Protein AF-A0A935BKN6-F1 (afdb_monomer_lite)

Foldseek 3Di:
DDLVVVLVVLVVVLVVLVVVLVVLVVCVVVVVDDPVVSVVVNVVSVVVNVVSVVVNVVSVCVVVVVPPPPPDDDDD

Secondary structure (DSSP, 8-state):
--HHHHHHHHHHHHHHHHHHHHHHHHHHHTTSS-HHHHHHHHHHHHHHHHHHHHHHHHHHHHHH--S---------

pLDDT: mean 85.54, std 15.58, range [43.84, 96.31]

Structure (mmCIF, N/CA/C/O backbone):
data_AF-A0A935BKN6-F1
#
_entry.id   AF-A0A935BKN6-F1
#
loop_
_atom_site.gro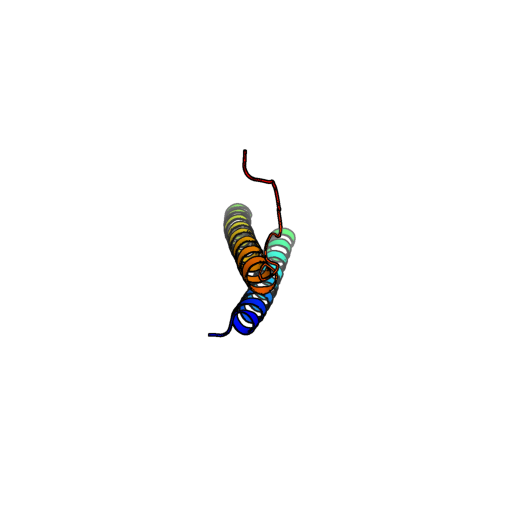up_PDB
_atom_site.id
_atom_site.type_symbol
_atom_site.label_atom_id
_atom_site.label_alt_id
_atom_site.label_comp_id
_atom_site.label_asym_id
_atom_site.label_entity_id
_atom_site.label_seq_id
_atom_site.pdbx_PDB_ins_code
_atom_site.Cartn_x
_atom_site.Cartn_y
_atom_site.Cartn_z
_atom_site.occupancy
_atom_site.B_iso_or_equiv
_atom_site.auth_seq_id
_atom_site.auth_comp_id
_atom_site.auth_asym_id
_atom_site.auth_atom_id
_atom_site.pdbx_PDB_model_num
ATOM 1 N N . MET A 1 1 ? 23.600 -5.791 -11.502 1.00 61.59 1 MET A N 1
ATOM 2 C CA . MET A 1 1 ? 22.231 -6.329 -11.356 1.00 61.59 1 MET A CA 1
ATOM 3 C C . MET A 1 1 ? 21.542 -6.171 -12.700 1.00 61.59 1 MET A C 1
ATOM 5 O O . MET A 1 1 ? 21.712 -5.123 -13.306 1.00 61.59 1 MET A O 1
ATOM 9 N N . SER A 1 2 ? 20.868 -7.204 -13.205 1.00 82.88 2 SER A N 1
ATOM 10 C CA . SER A 1 2 ? 20.119 -7.114 -14.468 1.00 82.88 2 SER A CA 1
ATOM 11 C C . SER A 1 2 ? 18.751 -6.480 -14.214 1.00 82.88 2 SER A C 1
ATOM 13 O O . SER A 1 2 ? 18.123 -6.808 -13.210 1.00 82.88 2 SER A O 1
ATOM 15 N N . THR A 1 3 ? 18.260 -5.640 -15.130 1.00 84.44 3 THR A N 1
ATOM 16 C CA . THR A 1 3 ? 16.940 -4.983 -15.025 1.00 84.44 3 THR A CA 1
ATOM 17 C C . THR A 1 3 ? 15.815 -5.984 -14.745 1.00 84.44 3 THR A C 1
ATOM 19 O O . THR A 1 3 ? 14.954 -5.737 -13.913 1.00 84.44 3 THR A O 1
ATOM 22 N N . GLU A 1 4 ? 15.873 -7.168 -15.354 1.00 86.88 4 GLU A N 1
ATOM 23 C CA . GLU A 1 4 ? 14.893 -8.243 -15.161 1.00 86.88 4 GLU A CA 1
ATOM 24 C C . GLU A 1 4 ? 14.897 -8.841 -13.744 1.00 86.88 4 GLU A C 1
ATOM 26 O O . GLU A 1 4 ? 13.859 -9.241 -13.217 1.00 86.88 4 GLU A O 1
ATOM 31 N N . LEU A 1 5 ? 16.057 -8.858 -13.083 1.00 90.00 5 LEU A N 1
ATOM 32 C CA . LEU A 1 5 ? 16.172 -9.282 -11.689 1.00 90.00 5 LEU A CA 1
ATOM 33 C C . LEU A 1 5 ? 15.607 -8.210 -10.745 1.00 90.00 5 LEU A C 1
ATOM 35 O O . LEU A 1 5 ? 14.918 -8.546 -9.786 1.00 90.00 5 LEU A O 1
ATOM 39 N N . GLU A 1 6 ? 15.836 -6.926 -11.036 1.00 90.88 6 GLU A N 1
ATOM 40 C CA . GLU A 1 6 ? 15.241 -5.821 -10.270 1.00 90.88 6 GLU A CA 1
ATOM 41 C C . GLU A 1 6 ? 13.716 -5.760 -10.420 1.00 90.88 6 GLU A C 1
ATOM 43 O O . GLU A 1 6 ? 13.015 -5.493 -9.444 1.00 90.88 6 GLU A O 1
ATOM 48 N N . ILE A 1 7 ? 13.187 -6.059 -11.611 1.00 91.31 7 ILE A N 1
ATOM 49 C CA . ILE A 1 7 ? 11.744 -6.180 -11.860 1.00 91.31 7 ILE A CA 1
ATOM 50 C C . ILE A 1 7 ? 11.148 -7.292 -10.987 1.00 91.31 7 ILE A C 1
ATOM 52 O O . ILE A 1 7 ? 10.179 -7.045 -10.270 1.00 91.31 7 ILE A O 1
ATOM 56 N N . GLN A 1 8 ? 11.750 -8.487 -10.981 1.00 92.94 8 GLN A N 1
ATOM 57 C CA . GLN A 1 8 ? 11.279 -9.615 -10.165 1.00 92.94 8 GLN A CA 1
ATOM 58 C C . GLN A 1 8 ? 11.349 -9.322 -8.661 1.00 92.94 8 GLN A C 1
ATOM 60 O O . GLN A 1 8 ? 10.403 -9.610 -7.928 1.00 92.94 8 GLN A O 1
ATOM 65 N N . GLN A 1 9 ? 12.434 -8.700 -8.194 1.00 93.69 9 GLN A N 1
ATOM 66 C CA . GLN A 1 9 ? 12.563 -8.281 -6.795 1.00 93.69 9 GLN A CA 1
ATOM 67 C C . GLN A 1 9 ? 11.505 -7.240 -6.414 1.00 93.69 9 GLN A C 1
ATOM 69 O O . GLN A 1 9 ? 10.904 -7.335 -5.345 1.00 93.69 9 GLN A O 1
ATOM 74 N N . THR A 1 10 ? 11.240 -6.275 -7.297 1.00 93.25 10 THR A N 1
ATOM 75 C CA . THR A 1 10 ? 10.215 -5.249 -7.062 1.00 93.25 10 THR A CA 1
ATOM 76 C C . THR A 1 10 ? 8.820 -5.874 -7.020 1.00 93.25 10 THR A C 1
ATOM 78 O O . THR A 1 10 ? 8.051 -5.553 -6.121 1.00 93.25 10 THR A O 1
ATOM 81 N N . GLN A 1 11 ? 8.504 -6.825 -7.906 1.00 93.19 11 GLN A N 1
ATOM 82 C CA . GLN A 1 11 ? 7.233 -7.563 -7.861 1.00 93.19 11 GLN A CA 1
ATOM 83 C C . GLN A 1 11 ? 7.057 -8.354 -6.563 1.00 93.19 11 GLN A C 1
ATOM 85 O O . GLN A 1 11 ? 6.002 -8.266 -5.934 1.00 93.19 11 GLN A O 1
ATOM 90 N N . ALA A 1 12 ? 8.086 -9.092 -6.136 1.00 95.06 12 ALA A N 1
ATOM 91 C CA . ALA A 1 12 ? 8.043 -9.833 -4.878 1.00 95.06 12 ALA A CA 1
ATOM 92 C C . ALA A 1 12 ? 7.799 -8.893 -3.689 1.00 95.06 12 ALA A C 1
ATOM 94 O O . ALA A 1 12 ? 6.984 -9.187 -2.813 1.00 95.06 12 ALA A O 1
ATOM 95 N N . ARG A 1 13 ? 8.445 -7.720 -3.696 1.00 94.62 13 ARG A N 1
ATOM 96 C CA . ARG A 1 13 ? 8.254 -6.711 -2.657 1.00 94.62 13 ARG A CA 1
ATOM 97 C C . ARG A 1 13 ? 6.847 -6.114 -2.673 1.00 94.62 13 ARG A C 1
ATOM 99 O O . ARG A 1 13 ? 6.256 -5.963 -1.611 1.00 94.62 13 ARG A O 1
ATOM 106 N N . ILE A 1 14 ? 6.283 -5.827 -3.848 1.00 94.19 14 ILE A N 1
ATOM 107 C CA . ILE A 1 14 ? 4.893 -5.359 -3.978 1.00 94.19 14 ILE A CA 1
ATOM 108 C C . ILE A 1 14 ? 3.926 -6.380 -3.365 1.00 94.19 14 ILE A C 1
ATOM 110 O O . ILE A 1 14 ? 3.052 -5.996 -2.590 1.00 94.19 14 ILE A O 1
ATOM 114 N N . ALA A 1 15 ? 4.101 -7.673 -3.658 1.00 95.38 15 ALA A N 1
ATOM 115 C CA . ALA A 1 15 ? 3.252 -8.729 -3.108 1.00 95.38 15 ALA A CA 1
ATOM 116 C C . ALA A 1 15 ? 3.342 -8.817 -1.572 1.00 95.38 15 ALA A C 1
ATOM 118 O O . ALA A 1 15 ? 2.317 -8.916 -0.898 1.00 95.38 15 ALA A O 1
ATOM 119 N N . GLU A 1 16 ? 4.550 -8.723 -1.010 1.00 96.31 16 GLU A N 1
ATOM 120 C CA . GLU A 1 16 ? 4.775 -8.718 0.442 1.00 96.31 16 GLU A CA 1
ATOM 121 C C . GLU A 1 16 ? 4.092 -7.523 1.125 1.00 96.31 16 GLU A C 1
ATOM 123 O O . GLU A 1 16 ? 3.372 -7.680 2.115 1.00 96.31 16 GLU A O 1
ATOM 128 N N . VAL A 1 17 ? 4.273 -6.322 0.571 1.00 95.19 17 VAL A N 1
ATOM 129 C CA . VAL A 1 17 ? 3.690 -5.090 1.116 1.00 95.19 17 VAL A CA 1
ATOM 130 C C . VAL A 1 17 ? 2.161 -5.113 0.991 1.00 95.19 17 VAL A C 1
ATOM 132 O O . VAL A 1 17 ? 1.459 -4.701 1.918 1.00 95.19 17 VAL A O 1
ATOM 135 N N . PHE A 1 18 ? 1.620 -5.670 -0.097 1.00 94.62 18 PHE A N 1
ATOM 136 C CA . PHE A 1 18 ? 0.180 -5.862 -0.259 1.00 94.62 18 PHE A CA 1
ATOM 137 C C . PHE A 1 18 ? -0.391 -6.824 0.791 1.00 94.62 18 PHE A C 1
ATOM 139 O O . PHE A 1 18 ? -1.369 -6.487 1.457 1.00 94.62 18 PHE A O 1
ATOM 146 N N . ALA A 1 19 ? 0.254 -7.972 1.022 1.00 95.62 19 ALA A N 1
ATOM 147 C CA . ALA A 1 19 ? -0.163 -8.912 2.063 1.00 95.62 19 ALA A CA 1
ATOM 148 C C . ALA A 1 19 ? -0.150 -8.261 3.458 1.00 95.62 19 ALA A C 1
ATOM 150 O O . ALA A 1 19 ? -1.084 -8.435 4.245 1.00 95.62 19 ALA A O 1
ATOM 151 N N . ARG A 1 20 ? 0.866 -7.439 3.754 1.00 94.12 20 ARG A N 1
ATOM 152 C CA . ARG A 1 20 ? 0.932 -6.662 5.000 1.00 94.12 20 ARG A CA 1
ATOM 153 C C . ARG A 1 20 ? -0.226 -5.668 5.121 1.00 94.12 20 ARG A C 1
ATOM 155 O O . ARG A 1 20 ? -0.790 -5.524 6.206 1.00 94.12 20 ARG A O 1
ATOM 162 N N . ARG A 1 21 ? -0.606 -5.002 4.025 1.00 95.50 21 ARG A N 1
ATOM 163 C CA . ARG A 1 21 ? -1.777 -4.113 3.987 1.00 95.50 21 ARG A CA 1
ATOM 164 C C . ARG A 1 21 ? -3.045 -4.866 4.367 1.00 95.50 21 ARG A C 1
ATOM 166 O O . ARG A 1 21 ? -3.809 -4.388 5.200 1.00 95.50 21 ARG A O 1
ATOM 173 N N . GLU A 1 22 ? -3.263 -6.040 3.783 1.00 96.00 22 GLU A N 1
ATOM 174 C CA . GLU A 1 22 ? -4.447 -6.849 4.079 1.00 96.00 22 GLU A CA 1
ATOM 175 C C . GLU A 1 22 ? -4.473 -7.300 5.539 1.00 96.00 22 GLU A C 1
ATOM 177 O O . GLU A 1 22 ? -5.494 -7.148 6.207 1.00 96.00 22 GLU A O 1
ATOM 182 N N . GLN A 1 23 ? -3.336 -7.740 6.083 1.00 94.12 23 GLN A N 1
ATOM 183 C CA . GLN A 1 23 ? -3.224 -8.079 7.504 1.00 94.12 23 GLN A CA 1
ATOM 184 C C . GLN A 1 23 ? -3.570 -6.897 8.419 1.00 94.12 23 GLN A C 1
ATOM 186 O O . GLN A 1 23 ? -4.286 -7.078 9.402 1.00 94.12 23 GLN A O 1
ATOM 191 N N . LEU A 1 24 ? -3.117 -5.682 8.093 1.00 93.44 24 LEU A N 1
ATOM 192 C CA . LEU A 1 24 ? -3.464 -4.476 8.851 1.00 93.44 24 LEU A CA 1
ATOM 193 C C . LEU A 1 24 ? -4.961 -4.156 8.773 1.00 93.44 24 LEU A C 1
ATOM 195 O O . LEU A 1 24 ? -5.555 -3.794 9.788 1.00 93.44 24 LEU A O 1
ATOM 199 N N . LYS A 1 25 ? -5.588 -4.331 7.601 1.00 93.38 25 LYS A N 1
ATOM 200 C CA . LYS A 1 25 ? -7.042 -4.158 7.440 1.00 93.38 25 LYS A CA 1
ATOM 201 C C . LYS A 1 25 ? -7.813 -5.171 8.284 1.00 93.38 25 LYS A C 1
ATOM 203 O O . LYS A 1 25 ? -8.731 -4.776 8.994 1.00 93.38 25 LYS A O 1
ATOM 208 N N . HIS A 1 26 ? -7.401 -6.437 8.277 1.00 93.75 26 HIS A N 1
ATOM 209 C CA . HIS A 1 26 ? -7.999 -7.465 9.131 1.00 93.75 26 HIS A CA 1
ATOM 210 C C . HIS A 1 26 ? -7.782 -7.190 10.624 1.00 93.75 26 HIS A C 1
ATOM 212 O O . HIS A 1 26 ? -8.687 -7.400 11.424 1.00 93.75 26 HIS A O 1
ATOM 218 N N . ALA A 1 27 ? -6.608 -6.702 11.028 1.00 92.50 27 ALA A N 1
ATOM 219 C CA . ALA A 1 27 ? -6.335 -6.367 12.425 1.00 92.50 27 ALA A CA 1
ATOM 220 C C . ALA A 1 27 ? -7.162 -5.166 12.920 1.00 92.50 27 ALA A C 1
ATOM 222 O O . ALA A 1 27 ? -7.529 -5.124 14.094 1.00 92.50 27 ALA A O 1
ATOM 223 N N . LEU A 1 28 ? -7.463 -4.210 12.035 1.00 93.25 28 LEU A N 1
ATOM 224 C CA . LEU A 1 28 ? -8.383 -3.104 12.307 1.00 93.25 28 LEU A CA 1
ATOM 225 C C . LEU A 1 28 ? -9.833 -3.576 12.423 1.00 93.25 28 LEU A C 1
ATOM 227 O O . LEU A 1 28 ? -10.514 -3.184 13.365 1.00 93.25 28 LEU A O 1
ATOM 231 N N . ASP A 1 29 ? -10.283 -4.421 11.494 1.00 92.44 29 ASP A N 1
ATOM 232 C CA . ASP A 1 29 ? -11.644 -4.971 11.473 1.00 92.44 29 ASP A CA 1
ATOM 233 C C . ASP A 1 29 ? -11.940 -5.809 12.727 1.00 92.44 29 ASP A C 1
ATOM 235 O O . ASP A 1 29 ? -12.947 -5.609 13.401 1.00 92.44 29 ASP A O 1
ATOM 239 N N . ASN A 1 30 ? -10.987 -6.655 13.126 1.00 92.56 30 ASN A N 1
ATOM 240 C CA . ASN A 1 30 ? -11.083 -7.477 14.333 1.00 92.56 30 ASN A CA 1
ATOM 241 C C . ASN A 1 30 ? -10.876 -6.690 15.643 1.00 92.56 30 ASN A C 1
ATOM 243 O O . ASN A 1 30 ? -10.972 -7.264 16.726 1.00 92.56 30 ASN A O 1
ATOM 247 N N . GLY A 1 31 ? -10.532 -5.399 15.573 1.00 89.44 31 GLY A N 1
ATOM 248 C CA . GLY A 1 31 ? -10.251 -4.564 16.747 1.00 89.44 31 GLY A CA 1
ATOM 249 C C . GLY A 1 31 ? -8.954 -4.908 17.494 1.00 89.44 31 GLY A C 1
ATOM 250 O O . GLY A 1 31 ? -8.687 -4.336 18.550 1.00 89.44 31 GLY A O 1
ATOM 251 N N . THR A 1 32 ? -8.125 -5.809 16.957 1.00 90.81 32 THR A N 1
ATOM 252 C CA . THR A 1 32 ? -6.817 -6.188 17.522 1.00 90.81 32 THR A CA 1
ATOM 253 C C . THR A 1 32 ? -5.820 -5.029 17.476 1.00 90.81 32 THR A C 1
ATOM 255 O O . THR A 1 32 ? -4.906 -4.955 18.297 1.00 90.81 32 THR A O 1
ATOM 258 N N . LEU A 1 33 ? -5.984 -4.115 16.513 1.00 89.56 33 LEU A N 1
ATOM 259 C CA . LEU A 1 33 ? -5.138 -2.941 16.344 1.00 89.56 33 LEU A CA 1
ATOM 260 C C . LEU A 1 33 ? -5.936 -1.653 16.604 1.00 89.56 33 LEU A C 1
ATOM 262 O O . LEU A 1 33 ? -7.000 -1.465 16.012 1.00 89.56 33 LEU A O 1
ATOM 266 N N . PRO A 1 34 ? -5.425 -0.713 17.423 1.00 91.94 34 PRO A N 1
ATOM 267 C CA . PRO A 1 34 ? -6.088 0.569 17.633 1.00 91.94 34 PRO A CA 1
ATOM 268 C C . PRO A 1 34 ? -6.238 1.344 16.321 1.00 91.94 34 PRO A C 1
ATOM 270 O O . PRO A 1 34 ? -5.255 1.533 15.602 1.00 91.94 34 PRO A O 1
ATOM 273 N N . ALA A 1 35 ? -7.438 1.870 16.054 1.00 87.25 35 ALA A N 1
ATOM 274 C CA . ALA A 1 35 ? -7.791 2.542 14.799 1.00 87.25 35 ALA A CA 1
ATOM 275 C C . ALA A 1 35 ? -6.749 3.575 14.337 1.00 87.25 35 ALA A C 1
ATOM 277 O O . ALA A 1 35 ? -6.258 3.514 13.214 1.00 87.25 35 ALA A O 1
ATOM 278 N N . ARG A 1 36 ? -6.334 4.482 15.229 1.00 90.88 36 ARG A N 1
ATOM 279 C CA . ARG A 1 36 ? -5.341 5.524 14.917 1.00 90.88 36 ARG A CA 1
ATOM 280 C C . ARG A 1 36 ? -3.992 4.947 14.472 1.00 90.88 36 ARG A C 1
ATOM 282 O O . ARG A 1 36 ? -3.383 5.468 13.542 1.00 90.88 36 ARG A O 1
ATOM 289 N N . LEU A 1 37 ? -3.531 3.885 15.132 1.00 90.44 37 LEU A N 1
ATOM 290 C CA . LEU A 1 37 ? -2.271 3.222 14.788 1.00 90.44 37 LEU A CA 1
ATOM 291 C C . LEU A 1 37 ? -2.403 2.398 13.509 1.00 90.44 37 LEU A C 1
ATOM 293 O O . LEU A 1 37 ? -1.467 2.368 12.716 1.00 90.44 37 LEU A O 1
ATOM 297 N N . GLY A 1 38 ? -3.544 1.746 13.292 1.00 91.50 38 GLY A N 1
ATOM 298 C CA . GLY A 1 38 ? -3.770 0.973 12.077 1.00 91.50 38 GLY A CA 1
ATOM 299 C C . GLY A 1 38 ? -3.929 1.836 10.837 1.00 91.50 38 GLY A C 1
ATOM 300 O O . GLY A 1 38 ? -3.313 1.520 9.827 1.00 91.50 38 GLY A O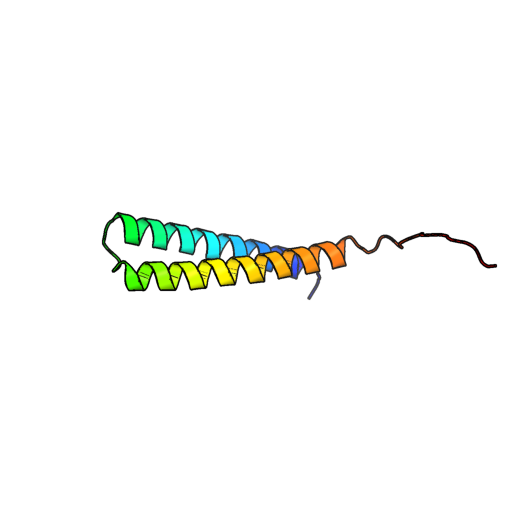 1
ATOM 301 N N . PHE A 1 39 ? -4.652 2.956 10.909 1.00 91.94 39 PHE A N 1
ATOM 302 C CA . PHE A 1 39 ? -4.750 3.883 9.779 1.00 91.94 39 PHE A CA 1
ATOM 303 C C . PHE A 1 39 ? -3.392 4.498 9.421 1.00 91.94 39 PHE A C 1
ATOM 305 O O . PHE A 1 39 ? -3.024 4.498 8.253 1.00 91.94 39 PHE A O 1
ATOM 312 N N . SER A 1 40 ? -2.593 4.908 10.412 1.00 94.50 40 SER A N 1
ATOM 313 C CA . SER A 1 40 ? -1.242 5.432 10.159 1.00 94.50 40 SER A CA 1
ATOM 314 C C . SER A 1 40 ? -0.302 4.384 9.537 1.00 94.50 40 SER A C 1
ATOM 316 O O . SER A 1 40 ? 0.485 4.696 8.638 1.00 94.50 40 SER A O 1
ATOM 318 N N . GLN A 1 41 ? -0.397 3.122 9.969 1.00 93.62 41 GLN A N 1
ATOM 319 C CA . GLN A 1 41 ? 0.358 2.026 9.356 1.00 93.62 41 GLN A CA 1
ATOM 320 C C . GLN A 1 41 ? -0.132 1.710 7.939 1.00 93.62 41 GLN A C 1
ATOM 322 O O . GLN A 1 41 ? 0.696 1.460 7.067 1.00 93.62 41 GLN A O 1
ATOM 327 N N . LEU A 1 42 ? -1.444 1.764 7.688 1.00 94.00 42 LEU A N 1
ATOM 328 C CA . LEU A 1 42 ? -2.001 1.609 6.345 1.00 94.00 42 LEU A CA 1
ATOM 329 C C . LEU A 1 42 ? -1.518 2.709 5.404 1.00 94.00 42 LEU A C 1
ATOM 331 O O . LEU A 1 42 ? -1.051 2.380 4.324 1.00 94.00 42 LEU A O 1
ATOM 335 N N . GLU A 1 43 ? -1.538 3.978 5.819 1.00 94.88 43 GLU A N 1
ATOM 336 C CA . GLU A 1 43 ? -1.003 5.083 5.008 1.00 94.88 43 GLU A CA 1
ATOM 337 C C . GLU A 1 43 ? 0.474 4.879 4.656 1.00 94.88 43 GLU A C 1
ATOM 339 O O . GLU A 1 43 ? 0.890 5.126 3.525 1.00 94.88 43 GLU A O 1
ATOM 344 N N . THR A 1 44 ? 1.268 4.382 5.607 1.00 95.31 44 THR A N 1
ATOM 345 C CA . THR A 1 44 ? 2.686 4.077 5.368 1.00 95.31 44 THR A CA 1
ATOM 346 C C . THR A 1 44 ? 2.847 2.980 4.314 1.00 95.31 44 THR A C 1
ATOM 348 O O . THR A 1 44 ? 3.649 3.116 3.393 1.00 95.31 44 THR A O 1
ATOM 351 N N . VAL A 1 45 ? 2.059 1.908 4.424 1.00 95.31 45 VAL A N 1
ATOM 352 C CA . VAL A 1 45 ? 2.081 0.772 3.493 1.00 95.31 45 VAL A CA 1
ATOM 353 C C . VAL A 1 45 ? 1.546 1.163 2.110 1.00 95.31 45 VAL A C 1
ATOM 355 O O . VAL A 1 45 ? 2.122 0.770 1.100 1.00 95.31 45 VAL A O 1
ATOM 358 N N . ASP A 1 46 ? 0.489 1.973 2.037 1.00 94.81 46 ASP A N 1
ATOM 359 C CA . ASP A 1 46 ? -0.061 2.492 0.779 1.00 94.81 46 ASP A CA 1
ATOM 360 C C . ASP A 1 46 ? 0.939 3.425 0.063 1.00 94.81 46 ASP A C 1
ATOM 362 O O . ASP A 1 46 ? 1.070 3.384 -1.167 1.00 94.81 46 ASP A O 1
ATOM 366 N N . ARG A 1 47 ? 1.715 4.213 0.818 1.00 95.94 47 ARG A N 1
ATOM 367 C CA . ARG A 1 47 ? 2.825 4.996 0.262 1.00 95.94 47 ARG A CA 1
ATOM 368 C C . ARG A 1 47 ? 3.946 4.098 -0.265 1.00 95.94 47 ARG A C 1
ATOM 370 O O . ARG A 1 47 ? 4.385 4.305 -1.393 1.00 95.94 47 ARG A O 1
ATOM 377 N N . GLU A 1 48 ? 4.368 3.089 0.500 1.00 95.81 48 GLU A N 1
ATOM 378 C CA . GLU A 1 48 ? 5.392 2.127 0.062 1.00 95.81 48 GLU A CA 1
ATOM 379 C C . GLU A 1 48 ? 4.963 1.406 -1.229 1.00 95.81 48 GLU A C 1
ATOM 381 O O . GLU A 1 48 ? 5.753 1.315 -2.169 1.00 95.81 48 GLU A O 1
ATOM 386 N N . LEU A 1 49 ? 3.697 0.980 -1.335 1.00 95.12 49 LEU A N 1
ATOM 387 C CA . LEU A 1 49 ? 3.144 0.404 -2.569 1.00 95.12 49 LEU A CA 1
ATOM 388 C C . LEU A 1 49 ? 3.222 1.372 -3.749 1.00 95.12 49 LEU A C 1
ATOM 390 O O . LEU A 1 49 ? 3.610 0.968 -4.842 1.00 95.12 49 LEU A O 1
ATOM 394 N N . SER A 1 50 ? 2.879 2.641 -3.534 1.00 94.56 50 SER A N 1
ATOM 395 C CA . SER A 1 50 ? 2.915 3.660 -4.589 1.00 94.56 50 SER A CA 1
ATOM 396 C C . SER A 1 50 ? 4.340 3.913 -5.101 1.00 94.56 50 SER A C 1
ATOM 398 O O . SER A 1 50 ? 4.557 4.065 -6.307 1.00 94.56 50 SER A O 1
ATOM 400 N N . GLU A 1 51 ? 5.328 3.926 -4.202 1.00 95.75 51 GLU A N 1
ATOM 401 C CA . GLU A 1 51 ? 6.744 4.073 -4.560 1.00 95.75 51 GLU A CA 1
ATOM 402 C C . GLU A 1 51 ? 7.268 2.838 -5.312 1.00 95.75 51 GLU A C 1
ATOM 404 O O . GLU A 1 51 ? 7.950 2.972 -6.334 1.00 95.75 51 GLU A O 1
ATOM 409 N N . LEU A 1 52 ? 6.901 1.634 -4.865 1.00 94.25 52 LEU A N 1
ATOM 410 C CA . LEU A 1 52 ? 7.269 0.381 -5.527 1.00 94.25 52 LEU A CA 1
ATOM 411 C C . LEU A 1 52 ? 6.631 0.238 -6.913 1.00 94.25 52 LEU A C 1
ATOM 413 O O . LEU A 1 52 ? 7.316 -0.176 -7.846 1.00 94.25 52 LEU A O 1
ATOM 417 N N . ASP A 1 53 ? 5.362 0.616 -7.077 1.00 93.44 53 ASP A N 1
ATOM 418 C CA . ASP A 1 53 ? 4.669 0.605 -8.371 1.00 93.44 53 ASP A CA 1
ATOM 419 C C . ASP A 1 53 ? 5.305 1.596 -9.357 1.00 93.44 53 ASP A C 1
ATOM 421 O O . ASP A 1 53 ? 5.560 1.263 -10.517 1.00 93.44 53 ASP A O 1
ATOM 425 N N . SER A 1 54 ? 5.667 2.790 -8.876 1.00 94.25 54 SER A N 1
ATOM 426 C CA . SER A 1 54 ? 6.389 3.787 -9.675 1.00 94.25 54 SER A CA 1
ATOM 427 C C . SER A 1 54 ? 7.756 3.264 -10.126 1.00 94.25 54 SER A C 1
ATOM 429 O O . SER A 1 54 ? 8.123 3.402 -11.295 1.00 94.25 54 SER A O 1
ATOM 431 N N . ARG A 1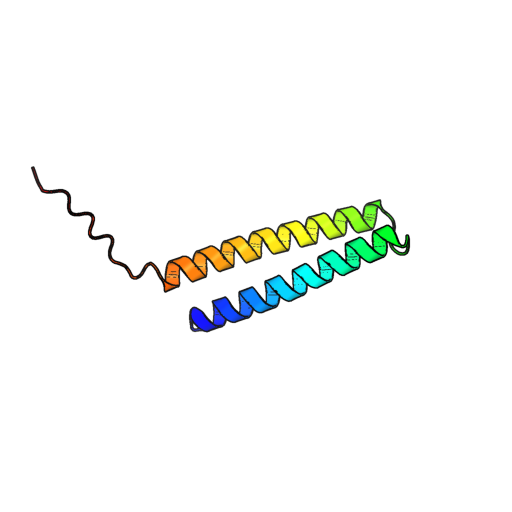 55 ? 8.498 2.603 -9.227 1.00 93.31 55 ARG A N 1
ATOM 432 C CA . ARG A 1 55 ? 9.781 1.967 -9.555 1.00 93.31 55 ARG A CA 1
ATOM 433 C C . ARG A 1 55 ? 9.608 0.814 -10.539 1.00 93.31 55 ARG A C 1
ATOM 435 O O . ARG A 1 55 ? 10.390 0.707 -11.480 1.00 93.31 55 ARG A O 1
ATOM 442 N N . PHE A 1 56 ? 8.594 -0.025 -10.347 1.00 93.12 56 PHE A N 1
ATOM 443 C CA . PHE A 1 56 ? 8.279 -1.119 -11.258 1.00 93.12 56 PHE A CA 1
ATOM 444 C C . PHE A 1 56 ? 8.002 -0.590 -12.666 1.00 93.12 56 PHE A C 1
ATOM 446 O O . PHE A 1 56 ? 8.612 -1.067 -13.619 1.00 93.12 56 PHE A O 1
ATOM 453 N N . LYS A 1 57 ? 7.158 0.440 -12.796 1.00 91.56 57 LYS A N 1
ATOM 454 C CA . LYS A 1 57 ? 6.875 1.102 -14.077 1.00 91.56 57 LYS A CA 1
ATOM 455 C C . LYS A 1 57 ? 8.134 1.664 -14.724 1.00 91.56 57 LYS A C 1
ATOM 457 O O . LYS A 1 57 ? 8.334 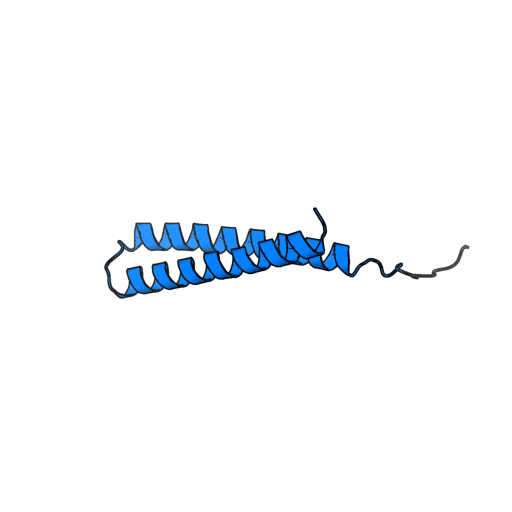1.445 -15.910 1.00 91.56 57 LYS A O 1
ATOM 462 N N . ALA A 1 58 ? 9.000 2.330 -13.959 1.00 92.00 58 ALA A N 1
ATOM 463 C CA . ALA A 1 58 ? 10.253 2.871 -14.483 1.00 92.00 58 ALA A CA 1
ATOM 464 C C . ALA A 1 58 ? 11.207 1.770 -14.983 1.00 92.00 58 ALA A C 1
ATOM 466 O O . ALA A 1 58 ? 11.812 1.913 -16.043 1.00 92.00 58 ALA A O 1
ATOM 467 N N . LEU A 1 59 ? 11.326 0.659 -14.250 1.00 91.56 59 LEU A N 1
ATOM 468 C CA . LEU A 1 59 ? 12.140 -0.490 -14.660 1.00 91.56 59 LEU A CA 1
ATOM 469 C C . LEU A 1 59 ? 11.549 -1.201 -15.881 1.00 91.56 59 LEU A C 1
ATOM 471 O O . LEU A 1 59 ? 12.286 -1.596 -16.782 1.00 91.56 59 LEU A O 1
ATOM 47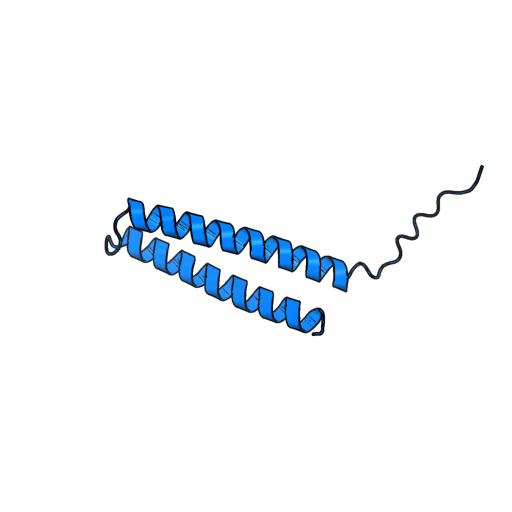5 N N . TRP A 1 60 ? 10.224 -1.352 -15.911 1.00 88.62 60 TRP A N 1
ATOM 476 C CA . TRP A 1 60 ? 9.498 -1.929 -17.034 1.00 88.62 60 TRP A CA 1
ATOM 477 C C . TRP A 1 60 ? 9.677 -1.089 -18.296 1.00 88.62 60 TRP A C 1
ATOM 479 O O . TRP A 1 60 ? 10.019 -1.638 -19.343 1.00 88.62 60 TRP A O 1
ATOM 489 N N . ASP A 1 61 ? 9.514 0.230 -18.184 1.00 89.12 61 ASP A N 1
ATOM 490 C CA . ASP A 1 61 ? 9.769 1.177 -19.265 1.00 89.12 61 ASP A CA 1
ATOM 491 C C . ASP A 1 61 ? 11.228 1.077 -19.717 1.00 89.12 61 ASP A C 1
ATOM 493 O O . ASP A 1 61 ? 11.480 0.764 -20.866 1.00 89.12 61 ASP A O 1
ATOM 497 N N . ALA A 1 62 ? 12.215 1.156 -18.823 1.00 88.00 62 ALA A N 1
ATOM 498 C CA . ALA A 1 62 ? 13.624 1.023 -19.206 1.00 88.00 62 ALA A CA 1
ATOM 499 C C . ALA A 1 62 ? 13.962 -0.313 -19.908 1.00 88.00 62 ALA A C 1
ATOM 501 O O . ALA A 1 62 ? 14.836 -0.356 -20.780 1.00 88.00 62 ALA A O 1
ATOM 502 N N . ALA A 1 63 ? 13.277 -1.405 -19.554 1.00 86.00 63 ALA A N 1
ATOM 503 C CA . ALA A 1 63 ? 13.447 -2.708 -20.193 1.00 86.00 63 ALA A CA 1
ATOM 504 C C . ALA A 1 63 ? 12.809 -2.784 -21.596 1.00 86.00 63 ALA A C 1
ATOM 506 O O . ALA A 1 63 ? 13.385 -3.416 -22.484 1.00 86.00 63 ALA A O 1
ATOM 507 N N . HIS A 1 64 ? 11.662 -2.127 -21.814 1.00 78.75 64 HIS A N 1
ATOM 508 C CA . HIS A 1 64 ? 10.846 -2.239 -23.038 1.00 78.75 64 HIS A CA 1
ATOM 509 C C . HIS A 1 64 ? 10.932 -1.014 -23.971 1.00 78.75 64 HIS A C 1
ATOM 511 O O . HIS A 1 64 ? 10.665 -1.114 -25.170 1.00 78.75 64 HIS A O 1
ATOM 517 N N . SER A 1 65 ? 11.405 0.122 -23.466 1.00 65.94 65 SER A N 1
ATOM 518 C CA . SER A 1 65 ? 11.673 1.375 -24.185 1.00 65.94 65 SER A CA 1
ATOM 519 C C . SER A 1 65 ? 12.993 1.351 -24.951 1.00 65.94 65 SER A C 1
ATOM 521 O O . SER A 1 65 ? 13.427 2.364 -25.492 1.00 65.94 65 SER A O 1
ATOM 523 N N . ARG A 1 66 ? 13.587 0.166 -25.151 1.00 55.41 66 ARG A N 1
ATOM 524 C CA . ARG A 1 66 ? 14.551 -0.065 -26.240 1.00 55.41 66 ARG A CA 1
ATOM 525 C C . ARG A 1 66 ? 13.874 -0.136 -27.621 1.00 55.41 66 ARG A C 1
ATOM 527 O O . ARG A 1 66 ? 14.421 -0.714 -28.555 1.00 55.41 66 ARG A O 1
ATOM 534 N N . THR A 1 67 ? 12.695 0.466 -27.754 1.00 52.22 67 THR A N 1
ATOM 535 C CA . THR A 1 67 ? 12.120 0.855 -29.036 1.00 52.22 67 THR A CA 1
ATOM 536 C C . THR A 1 67 ? 12.707 2.225 -29.370 1.00 52.22 67 THR A C 1
ATOM 538 O O . THR A 1 67 ? 12.401 3.183 -28.658 1.00 52.22 67 THR A O 1
ATOM 541 N N . PRO A 1 68 ? 13.561 2.376 -30.402 1.00 47.47 68 PRO A N 1
ATOM 542 C CA . PRO A 1 68 ? 13.898 3.709 -30.866 1.00 47.47 68 PRO A CA 1
ATOM 543 C C . PRO A 1 68 ? 12.579 4.372 -31.244 1.00 47.47 68 PRO A C 1
ATOM 545 O O . PRO A 1 68 ? 11.839 3.856 -32.084 1.00 47.47 68 PRO A O 1
ATOM 548 N N . ALA A 1 69 ? 12.269 5.499 -30.610 1.00 49.94 69 ALA A N 1
ATOM 549 C CA . ALA A 1 69 ? 11.275 6.413 -31.128 1.00 49.94 69 ALA A CA 1
ATOM 550 C C . ALA A 1 69 ? 11.782 6.890 -32.497 1.00 49.94 69 ALA A C 1
ATOM 552 O O . ALA A 1 69 ? 12.425 7.927 -32.627 1.00 49.94 69 ALA A O 1
ATOM 553 N N . ALA A 1 70 ? 11.513 6.101 -33.536 1.00 51.72 70 ALA A N 1
ATOM 554 C CA . ALA A 1 70 ? 11.514 6.536 -34.916 1.00 51.72 70 ALA A CA 1
ATOM 555 C C . ALA A 1 70 ? 10.300 7.457 -35.100 1.00 51.72 70 ALA A C 1
ATOM 557 O O . ALA A 1 70 ? 9.321 7.122 -35.758 1.00 51.72 70 ALA A O 1
ATOM 558 N N . GLY A 1 71 ? 10.366 8.626 -34.466 1.00 44.44 71 GLY A N 1
ATOM 559 C CA . GLY A 1 71 ? 9.574 9.796 -34.798 1.00 44.44 71 GLY A CA 1
ATOM 560 C C . GLY A 1 71 ? 10.354 10.609 -35.817 1.00 44.44 71 GLY A C 1
ATOM 561 O O . GLY A 1 71 ? 11.003 11.592 -35.482 1.00 44.44 71 GLY A O 1
ATOM 562 N N . ASN A 1 72 ? 10.340 10.154 -37.064 1.00 50.81 72 ASN A N 1
ATOM 563 C CA . ASN A 1 72 ? 10.835 10.909 -38.200 1.00 50.81 72 ASN A CA 1
ATOM 564 C C . ASN A 1 72 ? 9.925 12.137 -38.412 1.00 50.81 72 ASN A C 1
AT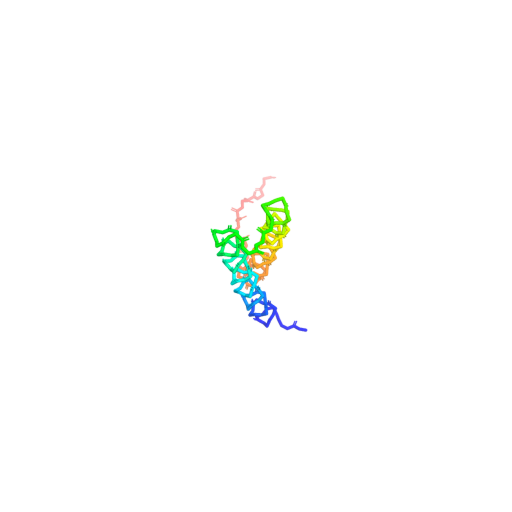OM 566 O O . ASN A 1 72 ? 8.787 11.982 -38.853 1.00 50.81 72 ASN A O 1
ATOM 570 N N . ALA A 1 73 ? 10.418 13.347 -38.144 1.00 43.88 73 ALA A N 1
ATOM 571 C CA . ALA A 1 73 ? 9.888 14.581 -38.723 1.00 43.88 73 ALA A CA 1
ATOM 572 C C . ALA A 1 73 ? 11.064 15.403 -39.277 1.00 43.88 73 ALA A C 1
ATOM 574 O O . ALA A 1 73 ? 12.057 15.641 -38.598 1.00 43.88 73 ALA A O 1
ATOM 575 N N . ARG A 1 74 ? 10.953 15.708 -40.571 1.00 43.84 74 ARG A N 1
ATOM 576 C CA . ARG A 1 74 ? 11.986 16.098 -41.548 1.00 43.84 74 ARG A CA 1
ATOM 577 C C . ARG A 1 74 ? 12.684 17.444 -41.271 1.00 43.84 74 ARG A C 1
ATOM 579 O O . ARG A 1 74 ? 12.099 18.287 -40.599 1.00 43.84 74 ARG A O 1
ATOM 586 N N . PRO A 1 75 ? 13.871 17.679 -41.873 1.00 55.00 75 PRO A N 1
ATOM 587 C CA . PRO A 1 75 ? 14.522 18.988 -41.881 1.00 55.00 75 PRO A CA 1
ATOM 588 C C . PRO A 1 75 ? 13.763 19.972 -42.786 1.00 55.00 75 PRO A C 1
ATOM 590 O O . PRO A 1 75 ? 13.259 19.577 -43.845 1.00 55.00 75 PRO A O 1
ATOM 593 N N . ALA A 1 76 ? 13.722 21.237 -42.370 1.00 59.66 76 ALA A N 1
ATOM 594 C CA . ALA A 1 76 ? 13.405 22.400 -43.194 1.00 59.66 76 ALA A CA 1
ATOM 595 C C . ALA A 1 76 ? 14.487 23.459 -42.965 1.00 59.66 76 ALA A C 1
ATOM 597 O O . ALA A 1 76 ? 14.905 23.602 -41.792 1.00 59.66 76 ALA A O 1
#

Sequence (76 aa):
MSTELEIQQTQARIAEVFARREQLKHALDNGTLPARLGFSQLETVDRELSELDSRFKALWDAAHSRTPAAGNARPA

Radius of gyration: 19.22 Å; chains: 1; bounding box: 34×32×61 Å